Protein 2ONU (pdb70)

Secondary structure (DSSP, 8-state):
---HHHHTHHHHHHHT--EEEETTEEEEEEEEEEPPTTSTTTT-EEEEEEE--TTTTTSPPEEEESS----TTB-TTT-BBPHHHHHHH--TT--HHHIIIIIHHHHHHS---SS-SSHHHHHHHHH-HHHHHHHHHHHHHHHS-GGGG-

CATH classification: 3.10.110.10

B-factor: mean 44.79, std 8.41, range [28.58, 90.32]

Nearest PDB structures (foldseek):
  2onu-assembly1_A  TM=1.007E+00  e=5.515E-31  Plasmodium falciparum 3D7
  2z5d-assembly1_B  TM=9.686E-01  e=7.655E-20  Homo sapiens
  1yf9-assembly1_B  TM=9.566E-01  e=2.287E-19  Leishmania major
  8pjn-assembly1_2  TM=9.150E-01  e=4.013E-17  Homo sapiens
  8pmq-assembly1_E  TM=9.270E-01  e=6.990E-16  Saccharomyces cerevisiae

Solvent-accessible surface area: 8068 Å² total; per-residue (Å²): 152,137,68,77,48,84,36,11,26,54,96,0,90,160,54,66,40,98,28,114,61,33,155,69,41,36,43,40,0,21,0,28,5,122,8,20,131,73,24,11,6,90,64,1,36,2,37,0,63,1,42,6,42,114,92,4,20,159,32,12,2,66,4,12,5,69,14,78,3,4,0,0,0,0,42,50,104,76,5,48,6,16,115,92,13,6,72,141,49,17,67,60,172,42,27,1,21,56,2,2,94,78,11,0,30,100,10,5,44,146,31,60,39,62,92,43,79,13,67,115,2,2,44,48,26,133,168,56,112,109,98,6,48,116,78,2,116,87,39,12,149,117,78,0,38,71,106,87,103,153

Foldseek 3Di:
DDDCQQPQVVVCVVVVWDKDADPPGSFWIWIKAQADPPALRHQFIWIKIWGHDPPPPQQPIWIATPWAAQAQQAQRPGRTGHSVLRVVPRHNPDGPNCVRVPVVNVCRRDPDLVPGNHVVLSVVCVVPVVVSSVVSNVSRVVTGHDPPVD

Structure (mmCIF, N/CA/C/O backbone):
data_2ONU
#
_entry.id   2ONU
#
_cell.length_a   52.821
_cell.length_b   52.821
_cell.length_c   206.886
_cell.angle_alpha   90.00
_cell.angle_beta   90.00
_cell.angle_gamma   90.00
#
_symmetry.space_group_name_H-M   'P 43 21 2'
#
loop_
_entity.id
_entity.type
_entity.pdbx_description
1 polymer 'Ubiquitin-conjugating enzyme, putative'
2 non-polymer 'TETRAETHYLENE GLYCOL'
3 water water
#
loop_
_atom_site.group_PDB
_atom_site.id
_atom_site.type_symbol
_atom_site.label_atom_id
_atom_site.label_alt_id
_atom_site.label_comp_id
_atom_site.label_asym_id
_atom_site.label_entity_id
_atom_site.label_seq_id
_atom_site.pdbx_PDB_ins_code
_atom_site.Cartn_x
_atom_site.Cartn_y
_atom_site.Cartn_z
_atom_site.occupancy
_atom_site.B_iso_or_equiv
_atom_site.auth_seq_id
_atom_site.auth_comp_id
_atom_site.auth_asym_id
_atom_site.auth_atom_id
_atom_site.pdbx_PDB_model_num
ATOM 1 N N . SER A 1 3 ? 1.237 3.321 108.549 1.00 66.12 3 SER A N 1
ATOM 2 C CA . SER A 1 3 ? 0.502 4.587 108.854 1.00 66.01 3 SER A CA 1
ATOM 3 C C . SER A 1 3 ? 0.684 5.589 107.690 1.00 65.68 3 SER A C 1
ATOM 4 O O . SER A 1 3 ? 0.115 6.701 107.700 1.00 65.96 3 SER A O 1
ATOM 7 N N . LEU A 1 4 ? 1.434 5.148 106.669 1.00 64.19 4 LEU A N 1
ATOM 8 C CA . LEU A 1 4 ? 2.168 6.035 105.759 1.00 62.36 4 LEU A CA 1
ATOM 9 C C . LEU A 1 4 ? 1.508 6.287 104.397 1.00 61.14 4 LEU A C 1
ATOM 10 O O . LEU A 1 4 ? 1.442 5.384 103.532 1.00 61.16 4 LEU A O 1
ATOM 15 N N . THR A 1 5 ? 1.090 7.535 104.200 1.00 58.79 5 THR A N 1
ATOM 16 C CA . THR A 1 5 ? 0.518 7.986 102.950 1.00 56.83 5 THR A CA 1
ATOM 17 C C . THR A 1 5 ? 1.544 8.205 101.814 1.00 55.28 5 THR A C 1
ATOM 18 O O . THR A 1 5 ? 2.762 8.201 102.020 1.00 54.96 5 THR A O 1
ATOM 22 N N . ARG A 1 6 ? 1.023 8.396 100.605 1.00 53.52 6 ARG A N 1
ATOM 23 C CA . AR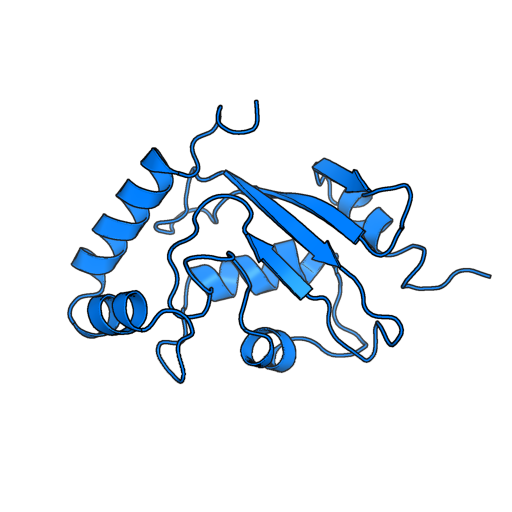G A 1 6 ? 1.836 8.842 99.476 1.00 51.15 6 ARG A CA 1
ATOM 24 C C . ARG A 1 6 ? 2.187 10.331 99.592 1.00 49.45 6 ARG A C 1
ATOM 25 O O . ARG A 1 6 ? 3.281 10.740 99.217 1.00 48.71 6 ARG A O 1
ATOM 33 N N . LYS A 1 7 ? 1.262 11.117 100.136 1.00 48.03 7 LYS A N 1
ATOM 34 C CA . LYS A 1 7 ? 1.535 12.501 100.562 1.00 47.73 7 LYS A CA 1
ATOM 35 C C . LYS A 1 7 ? 2.798 12.596 101.412 1.00 47.25 7 LYS A C 1
ATOM 36 O O . LYS A 1 7 ? 3.639 13.469 101.209 1.00 47.11 7 LYS A O 1
ATOM 42 N N . GLN A 1 8 ? 2.923 11.678 102.357 1.00 46.81 8 GLN A N 1
ATOM 43 C CA . GLN A 1 8 ? 3.996 11.711 103.340 1.00 46.69 8 GLN A CA 1
ATOM 44 C C . GLN A 1 8 ? 5.336 11.194 102.779 1.00 45.55 8 GLN A C 1
ATOM 45 O O . GLN A 1 8 ? 6.388 11.727 103.100 1.00 44.87 8 GLN A O 1
ATOM 51 N N . CYS A 1 9 ? 5.279 10.163 101.937 1.00 44.93 9 CYS A N 1
ATOM 52 C CA . CYS A 1 9 ? 6.459 9.386 101.602 1.00 45.05 9 CYS A CA 1
ATOM 53 C C . CYS A 1 9 ? 6.963 9.461 100.149 1.00 42.99 9 CYS A C 1
ATOM 54 O O . CYS A 1 9 ? 8.117 9.106 99.880 1.00 42.83 9 CYS A O 1
ATOM 57 N N . ASP A 1 10 ? 6.127 9.903 99.214 1.00 41.10 10 ASP A N 1
ATOM 58 C CA . ASP A 1 10 ? 6.511 9.805 97.782 1.00 39.60 10 ASP A CA 1
ATOM 59 C C . ASP A 1 10 ? 7.809 10.518 97.429 1.00 38.28 10 ASP A C 1
ATOM 60 O O . ASP A 1 10 ? 8.569 10.034 96.599 1.00 37.67 10 ASP A O 1
ATOM 65 N N . PHE A 1 11 ? 8.065 11.663 98.062 1.00 37.20 11 PHE A N 1
ATOM 66 C CA . PHE A 1 11 ? 9.323 12.399 97.811 1.00 35.84 11 PHE A CA 1
ATOM 67 C C . PHE A 1 11 ? 10.557 11.558 98.054 1.00 35.60 11 PHE A C 1
ATOM 68 O O . PHE A 1 11 ? 11.602 11.806 97.443 1.00 35.88 11 PHE A O 1
ATOM 76 N N . THR A 1 12 ? 10.449 10.541 98.916 1.00 35.26 12 THR A N 1
ATOM 77 C CA . THR A 1 12 ? 11.600 9.659 99.187 1.00 35.18 12 THR A CA 1
ATOM 78 C C . THR A 1 12 ? 12.013 8.846 97.950 1.00 35.35 12 THR A C 1
ATOM 79 O O . THR A 1 12 ? 13.168 8.391 97.848 1.00 36.09 12 THR A O 1
ATOM 83 N N . LYS A 1 13 ? 11.068 8.635 97.033 1.00 35.34 13 LYS A N 1
ATOM 84 C CA . LYS A 1 13 ? 11.326 7.843 95.840 1.00 35.90 13 LYS A CA 1
ATOM 85 C C . LYS A 1 13 ? 12.229 8.628 94.909 1.00 36.01 13 LYS A C 1
ATOM 86 O O . LYS A 1 13 ? 13.094 8.055 94.258 1.00 36.70 13 LYS A O 1
ATOM 92 N N . LEU A 1 14 ? 12.053 9.950 94.881 1.00 35.50 14 LEU A N 1
ATOM 93 C CA . LEU A 1 14 ? 12.983 10.827 94.166 1.00 35.33 14 LEU A CA 1
ATOM 94 C C . LEU A 1 14 ? 14.393 10.811 94.759 1.00 35.11 14 LEU A C 1
ATOM 95 O O . LEU A 1 14 ? 15.393 10.812 94.005 1.00 35.70 14 LEU A O 1
ATOM 100 N N . ILE A 1 15 ? 14.491 10.826 96.094 1.00 35.06 15 ILE A N 1
ATOM 101 C CA . ILE A 1 15 ? 15.798 10.704 96.772 1.00 35.27 15 ILE A CA 1
ATOM 102 C C . ILE A 1 15 ? 16.445 9.374 96.427 1.00 35.74 15 ILE A C 1
ATOM 103 O O . ILE A 1 15 ? 17.619 9.334 96.084 1.00 35.55 15 ILE A O 1
ATOM 108 N N . MET A 1 16 ? 15.669 8.290 96.506 1.00 36.81 16 MET A N 1
ATOM 109 C CA . MET A 1 16 ? 16.143 6.953 96.079 1.00 38.63 16 MET A CA 1
ATOM 110 C C . MET A 1 16 ? 16.585 6.907 94.603 1.00 38.57 16 MET A C 1
ATOM 111 O O . MET A 1 16 ? 17.628 6.315 94.277 1.00 38.80 16 MET A O 1
ATOM 116 N N . ALA A 1 17 ? 15.813 7.563 93.725 1.00 37.81 17 ALA A N 1
ATOM 117 C CA . ALA A 1 17 ? 16.174 7.672 92.298 1.00 37.22 17 ALA A CA 1
ATOM 118 C C . ALA A 1 17 ? 17.467 8.463 92.032 1.00 36.89 17 ALA A C 1
ATOM 119 O O . ALA A 1 17 ? 18.033 8.376 90.942 1.00 37.40 17 ALA A O 1
ATOM 121 N N . GLY A 1 18 ? 17.943 9.217 93.033 1.00 36.58 18 GLY A N 1
ATOM 122 C CA . GLY A 1 18 ? 19.205 9.978 92.921 1.00 34.67 18 GLY A CA 1
ATOM 123 C C . GLY A 1 18 ? 19.006 11.486 92.797 1.00 34.84 18 GLY A C 1
ATOM 124 O O . GLY A 1 18 ? 19.939 12.231 92.492 1.00 33.97 18 GLY A O 1
ATOM 125 N N . TYR A 1 19 ? 17.787 11.942 93.035 1.00 35.53 19 TYR A N 1
ATOM 126 C CA . TYR A 1 19 ? 17.482 13.358 92.887 1.00 36.68 19 TYR A CA 1
ATOM 127 C C . TYR A 1 19 ? 18.017 14.210 94.059 1.00 37.69 19 TYR A C 1
ATOM 128 O O . TYR A 1 19 ? 18.063 13.766 95.224 1.00 37.32 19 TYR A O 1
ATOM 137 N N . ASP A 1 20 ? 18.457 15.417 93.723 1.00 38.71 20 ASP A N 1
ATOM 138 C CA . ASP A 1 20 ? 18.844 16.419 94.699 1.00 39.28 20 ASP A CA 1
ATOM 139 C C . ASP A 1 20 ? 17.572 17.193 94.980 1.00 38.93 20 ASP A C 1
ATOM 140 O O . ASP A 1 20 ? 17.026 17.820 94.091 1.00 39.49 20 ASP A O 1
ATOM 145 N N . LEU A 1 21 ? 17.043 17.069 96.191 1.00 38.88 21 LEU A N 1
ATOM 146 C CA . LEU A 1 21 ? 15.863 17.823 96.561 1.00 39.63 21 LEU A CA 1
ATOM 147 C C . LEU A 1 21 ? 15.875 18.320 97.994 1.00 40.33 21 LEU A C 1
ATOM 148 O O . LEU A 1 21 ? 16.570 17.793 98.836 1.00 40.59 21 LEU A O 1
ATOM 153 N N . GLU A 1 22 ? 15.054 19.331 98.239 1.00 40.96 22 GLU A N 1
ATOM 154 C CA . GLU A 1 22 ? 15.007 20.046 99.483 1.00 42.11 22 GLU A CA 1
ATOM 155 C C . GLU A 1 22 ? 13.531 20.224 99.803 1.00 41.08 22 GLU A C 1
ATOM 156 O O . GLU A 1 22 ? 12.793 20.755 98.977 1.00 41.02 22 GLU A O 1
ATOM 162 N N . LEU A 1 23 ? 13.095 19.780 100.984 1.00 40.16 23 LEU A N 1
ATOM 163 C CA . LEU A 1 23 ? 11.746 20.102 101.470 1.00 39.74 23 LEU A CA 1
ATOM 164 C C . LEU A 1 23 ? 11.629 21.580 101.833 1.00 39.88 23 LEU A C 1
ATOM 165 O O . LEU A 1 23 ? 12.583 22.191 102.308 1.00 39.26 23 LEU A O 1
ATOM 170 N N . ASN A 1 24 ? 10.449 22.141 101.616 1.00 40.96 24 ASN A N 1
ATOM 171 C CA . ASN A 1 24 ? 10.155 23.514 102.021 1.00 42.15 24 ASN A CA 1
ATOM 172 C C . ASN A 1 24 ? 9.414 23.540 103.361 1.00 42.95 24 ASN A C 1
ATOM 173 O O . ASN A 1 24 ? 8.338 22.956 103.490 1.00 42.33 24 ASN A O 1
ATOM 178 N N . ASN A 1 25 ? 10.012 24.198 104.359 1.00 44.57 25 ASN A N 1
ATOM 179 C CA . ASN A 1 25 ? 9.467 24.235 105.745 1.00 45.66 25 ASN A CA 1
ATOM 180 C C . ASN A 1 25 ? 9.059 22.880 106.332 1.00 45.03 25 ASN A C 1
ATOM 181 O O . ASN A 1 25 ? 7.972 22.759 106.923 1.00 45.33 25 ASN A O 1
ATOM 186 N N . GLY A 1 26 ? 9.898 21.866 106.146 1.00 44.07 26 GLY A N 1
ATOM 187 C CA . GLY A 1 26 ? 9.592 20.507 106.611 1.00 43.45 26 GLY A CA 1
ATOM 188 C C . GLY A 1 26 ? 8.250 19.928 106.187 1.00 43.45 26 GLY A C 1
ATOM 189 O O . GLY A 1 26 ? 7.682 19.071 106.892 1.00 44.32 26 GLY A O 1
ATOM 190 N N . SER A 1 27 ? 7.733 20.380 105.040 1.00 42.89 27 SER A N 1
ATOM 191 C CA . SER A 1 27 ? 6.527 19.788 104.443 1.00 41.86 27 SER A CA 1
ATOM 192 C C . SER A 1 27 ? 6.923 18.711 103.430 1.00 41.94 27 SER A C 1
ATOM 193 O O . SER A 1 27 ? 7.811 18.929 102.591 1.00 42.83 27 SER A O 1
ATOM 196 N N . THR A 1 28 ? 6.291 17.543 103.523 1.00 40.82 28 THR A N 1
ATOM 197 C CA . THR A 1 28 ? 6.570 16.428 102.603 1.00 39.77 28 THR A CA 1
ATOM 198 C C . THR A 1 28 ? 5.808 16.637 101.272 1.00 40.26 28 THR A C 1
ATOM 199 O O . THR A 1 28 ? 5.932 15.835 100.330 1.00 40.04 28 THR A O 1
ATOM 203 N N . GLN A 1 29 ? 5.004 17.706 101.233 1.00 39.86 29 GLN A N 1
ATOM 204 C CA . GLN A 1 29 ? 4.113 18.008 100.115 1.00 39.77 29 GLN A CA 1
ATOM 205 C C . GLN A 1 29 ? 4.544 19.284 99.400 1.00 39.53 29 GLN A C 1
ATOM 206 O O . GLN A 1 29 ? 3.790 19.835 98.618 1.00 39.19 29 GLN A O 1
ATOM 212 N N . ASP A 1 30 ? 5.764 19.739 99.678 1.00 39.82 30 ASP A N 1
ATOM 213 C CA . ASP A 1 30 ? 6.268 20.991 99.145 1.00 39.90 30 ASP A CA 1
ATOM 214 C C . ASP A 1 30 ? 7.789 20.919 99.128 1.00 40.07 30 ASP A C 1
ATOM 215 O O . ASP A 1 30 ? 8.451 20.923 100.184 1.00 40.65 30 ASP A O 1
ATOM 220 N N . PHE A 1 31 ? 8.348 20.809 97.924 1.00 39.85 31 PHE A N 1
ATOM 221 C CA . PHE A 1 31 ? 9.790 20.623 97.767 1.00 39.03 31 PHE A CA 1
ATOM 222 C C . PHE A 1 31 ? 10.310 21.140 96.427 1.00 38.80 31 PHE A C 1
ATOM 223 O O . PHE A 1 31 ? 9.548 21.321 95.461 1.00 38.26 31 PHE A O 1
ATOM 231 N N . ASP A 1 32 ? 11.609 21.409 96.401 1.00 38.01 32 ASP A N 1
ATOM 232 C CA . ASP A 1 32 ? 12.273 21.901 95.230 1.00 38.19 32 ASP A CA 1
ATOM 233 C C . ASP A 1 32 ? 13.254 20.836 94.801 1.00 38.16 32 ASP A C 1
ATOM 234 O O . ASP A 1 32 ? 14.074 20.399 95.604 1.00 38.20 32 ASP A O 1
ATOM 239 N N . VAL A 1 33 ? 13.190 20.432 93.532 1.00 37.78 33 VAL A N 1
ATOM 240 C CA . VAL A 1 33 ? 14.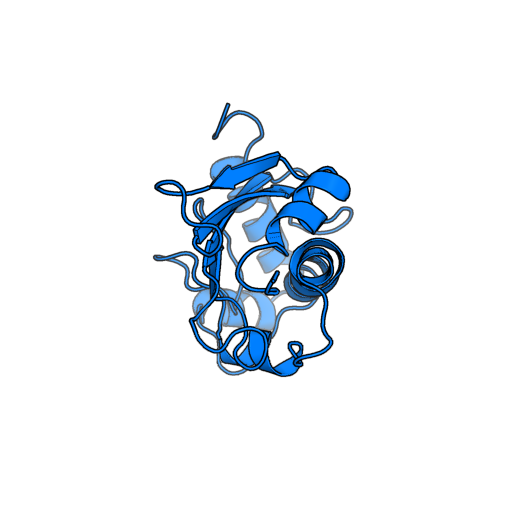057 19.346 93.032 1.00 37.33 33 VAL A CA 1
ATOM 241 C C . VAL A 1 33 ? 14.871 19.792 91.831 1.00 37.07 33 VAL A C 1
ATOM 242 O O . VAL A 1 33 ? 14.406 20.594 91.009 1.00 36.79 33 VAL A O 1
ATOM 246 N N . MET A 1 34 ? 16.114 19.321 91.769 1.00 37.22 34 MET A N 1
ATOM 247 C CA . MET A 1 34 ? 16.990 19.653 90.661 1.00 37.05 34 MET A CA 1
ATOM 248 C C . MET A 1 34 ? 16.726 18.729 89.485 1.00 37.37 34 MET A C 1
ATOM 249 O O . MET A 1 34 ? 16.659 17.483 89.641 1.00 37.50 34 MET A O 1
ATOM 254 N N . PHE A 1 35 ? 16.536 19.356 88.322 1.00 37.01 35 PHE A N 1
ATOM 255 C CA . PHE A 1 35 ? 16.173 18.675 87.077 1.00 36.50 35 PHE A CA 1
ATOM 256 C C . PHE A 1 35 ? 17.152 19.059 85.959 1.00 36.21 35 PHE A C 1
ATOM 257 O O . PHE A 1 35 ? 17.394 20.235 85.710 1.00 34.89 35 PHE A O 1
ATOM 265 N N . HIS A 1 36 ? 17.702 18.043 85.301 1.00 36.76 36 HIS A N 1
ATOM 266 C CA . HIS A 1 36 ? 18.601 18.211 84.162 1.00 38.53 36 HIS A CA 1
ATOM 267 C C . HIS A 1 36 ? 17.892 18.072 82.797 1.00 38.21 36 HIS A C 1
ATOM 268 O O . HIS A 1 36 ? 17.118 17.143 82.583 1.00 38.15 36 HIS A O 1
ATOM 275 N N . GLY A 1 37 ? 18.162 19.005 81.882 1.00 38.99 37 GLY A N 1
ATOM 276 C CA . GLY A 1 37 ? 17.538 19.007 80.541 1.00 38.63 37 GLY A CA 1
ATOM 277 C C . GLY A 1 37 ? 17.806 17.708 79.777 1.00 39.79 37 GLY A C 1
ATOM 278 O O . GLY A 1 37 ? 18.948 17.193 79.781 1.00 39.24 37 GLY A O 1
ATOM 279 N N . PRO A 1 38 ? 16.758 17.143 79.138 1.00 40.01 38 PRO A N 1
ATOM 280 C CA . PRO A 1 38 ? 16.950 15.887 78.410 1.00 40.94 38 PRO A CA 1
ATOM 281 C C . PRO A 1 38 ? 18.049 15.989 77.345 1.00 42.40 38 PRO A C 1
ATOM 282 O O . PRO A 1 38 ? 18.195 17.015 76.692 1.00 43.50 38 PRO A O 1
ATOM 286 N N . ASN A 1 39 ? 18.857 14.950 77.229 1.00 44.18 39 ASN A N 1
ATOM 287 C CA . ASN A 1 39 ? 19.865 14.860 76.166 1.00 45.37 39 ASN A CA 1
ATOM 288 C C . ASN A 1 39 ? 19.282 14.808 74.767 1.00 44.68 39 ASN A C 1
ATOM 289 O O . ASN A 1 39 ? 18.196 14.260 74.549 1.00 44.60 39 ASN A O 1
ATOM 294 N N . GLY A 1 40 ? 20.035 15.365 73.822 1.00 44.42 40 GLY A N 1
ATOM 295 C CA . GLY A 1 40 ? 19.625 15.431 72.423 1.00 43.88 40 GLY A CA 1
ATOM 296 C C . GLY A 1 40 ? 18.417 16.306 72.178 1.00 43.80 40 GLY A C 1
ATOM 297 O O . GLY A 1 40 ? 17.796 16.193 71.131 1.00 44.39 40 GLY A O 1
ATOM 298 N N . THR A 1 41 ? 18.048 17.142 73.159 1.00 42.75 41 THR A N 1
ATOM 299 C CA . THR A 1 41 ? 17.041 18.174 72.936 1.00 42.06 41 THR A CA 1
ATOM 300 C C . THR A 1 41 ? 17.705 19.554 73.045 1.00 41.50 41 THR A C 1
ATOM 301 O O . THR A 1 41 ? 18.869 19.670 73.446 1.00 41.28 41 THR A O 1
ATOM 305 N N . ALA A 1 42 ? 16.963 20.589 72.673 1.00 40.78 42 ALA A N 1
ATOM 306 C CA . ALA A 1 42 ? 17.387 21.965 72.874 1.00 40.05 42 ALA A CA 1
ATOM 307 C C . ALA A 1 42 ? 17.630 22.287 74.375 1.00 40.16 42 ALA A C 1
ATOM 308 O O . ALA A 1 42 ? 18.378 23.221 74.706 1.00 39.67 42 ALA A O 1
ATOM 310 N N . TYR A 1 43 ? 17.028 21.485 75.263 1.00 39.59 43 TYR A N 1
ATOM 311 C CA . TYR A 1 43 ? 17.221 21.622 76.722 1.00 39.77 43 TYR A CA 1
ATOM 312 C C . TYR A 1 43 ? 18.480 20.957 77.280 1.00 40.69 43 TYR A C 1
ATOM 313 O O . TYR A 1 43 ? 18.766 21.072 78.471 1.00 40.86 43 TYR A O 1
ATOM 322 N N . GLU A 1 44 ? 19.237 20.283 76.421 1.00 41.31 44 GLU A N 1
ATOM 323 C CA . GLU A 1 44 ? 20.451 19.588 76.846 1.00 42.81 44 GLU A CA 1
ATOM 324 C C . GLU A 1 44 ? 21.413 20.551 77.508 1.00 41.94 44 GLU A C 1
ATOM 325 O O . GLU A 1 44 ? 21.600 21.663 77.026 1.00 42.39 44 GLU A O 1
ATOM 331 N N . GLY A 1 45 ? 22.012 20.124 78.625 1.00 41.71 45 GLY A N 1
ATOM 332 C CA . GLY A 1 45 ? 22.989 20.933 79.355 1.00 40.26 45 GLY A CA 1
ATOM 333 C C . GLY A 1 45 ? 22.359 21.969 80.283 1.00 40.82 45 GLY A C 1
ATOM 334 O O . GLY A 1 45 ? 23.066 22.714 80.990 1.00 40.49 45 GLY A O 1
ATOM 335 N N . GLY A 1 46 ? 21.030 22.043 80.278 1.00 40.35 46 GLY A N 1
ATOM 336 C CA . GLY A 1 46 ? 20.331 22.927 81.202 1.00 39.67 46 GLY A CA 1
ATOM 337 C C . GLY A 1 46 ? 20.097 22.272 82.553 1.00 39.22 46 GLY A C 1
ATOM 338 O O . GLY A 1 46 ? 19.872 21.058 82.631 1.00 38.59 46 GLY A O 1
ATOM 339 N N . ILE A 1 47 ? 20.143 23.082 83.615 1.00 38.14 47 ILE A N 1
ATOM 340 C CA . ILE A 1 47 ? 19.728 22.650 84.949 1.00 37.80 47 ILE A CA 1
ATOM 341 C C . ILE A 1 47 ? 18.642 23.616 85.455 1.00 37.02 47 ILE A C 1
ATOM 342 O O . ILE A 1 47 ? 18.811 24.835 85.377 1.00 36.85 47 ILE A O 1
ATOM 347 N N . TRP A 1 48 ? 17.537 23.060 85.961 1.00 35.81 48 TRP A N 1
ATOM 348 C CA . TRP A 1 48 ? 16.438 23.837 86.539 1.00 34.77 48 TRP A CA 1
ATOM 349 C C . TRP A 1 48 ? 16.142 23.399 87.969 1.00 34.64 48 TRP A C 1
ATOM 350 O O . TRP A 1 48 ? 16.243 22.212 88.302 1.00 33.85 48 TRP A O 1
ATOM 361 N N . LYS A 1 49 ? 15.745 24.354 88.805 1.00 34.36 49 LYS A N 1
ATOM 362 C CA . LYS A 1 49 ? 15.111 23.999 90.059 1.00 34.88 49 LYS A CA 1
ATOM 363 C C . LYS A 1 49 ? 13.609 23.976 89.891 1.00 34.30 49 LYS A C 1
ATOM 364 O O . LYS A 1 49 ? 13.011 24.923 89.400 1.00 33.55 49 LYS A O 1
ATOM 370 N N . VAL A 1 50 ? 12.998 22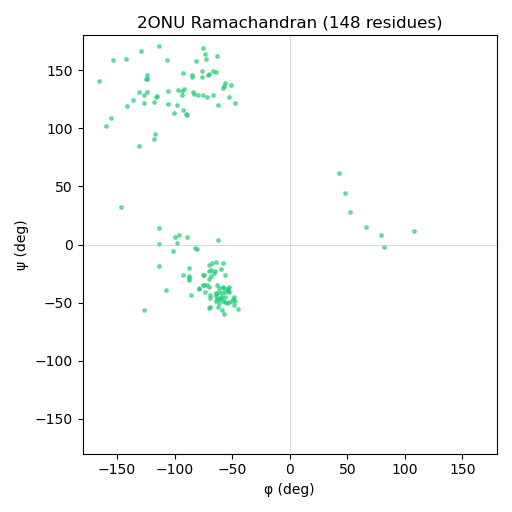.880 90.308 1.00 34.44 50 VAL A N 1
ATOM 371 C CA . VAL A 1 50 ? 11.588 22.665 90.029 1.00 34.48 50 VAL A CA 1
ATOM 372 C C . VAL A 1 50 ? 10.777 22.582 91.324 1.00 35.45 50 VAL A C 1
ATOM 373 O O . VAL A 1 50 ? 11.031 21.734 92.192 1.00 37.08 50 VAL A O 1
ATOM 377 N N . HIS A 1 51 ? 9.794 23.450 91.440 1.00 35.95 51 HIS A N 1
ATOM 378 C CA . HIS A 1 51 ? 8.990 23.518 92.622 1.00 36.78 51 HIS A CA 1
ATOM 379 C C . HIS A 1 51 ? 7.799 22.583 92.512 1.00 37.09 51 HIS A C 1
ATOM 380 O O . HIS A 1 51 ? 6.893 22.815 91.724 1.00 37.90 51 HIS A O 1
ATOM 387 N N . VAL A 1 52 ? 7.805 21.522 93.315 1.00 38.23 52 VAL A N 1
ATOM 388 C CA . VAL A 1 52 ? 6.690 20.555 93.356 1.00 38.46 52 VAL A CA 1
ATOM 389 C C . VAL A 1 52 ? 5.888 20.751 94.630 1.00 39.90 52 VAL A C 1
ATOM 390 O O . VAL A 1 52 ? 6.466 20.863 95.711 1.00 40.96 52 VAL A O 1
ATOM 394 N N . THR A 1 53 ? 4.565 20.817 94.504 1.00 40.88 53 THR A N 1
ATOM 395 C CA . THR A 1 53 ? 3.677 20.683 95.651 1.00 41.81 53 THR A CA 1
ATOM 396 C C . THR A 1 53 ? 2.666 19.571 95.412 1.00 42.25 53 THR A C 1
ATOM 397 O O . THR A 1 53 ? 2.198 19.381 94.293 1.00 42.49 53 THR A O 1
ATOM 401 N N . LEU A 1 54 ? 2.357 18.822 96.470 1.00 42.85 54 LEU A N 1
ATOM 402 C CA . LEU A 1 54 ? 1.393 17.747 96.404 1.00 43.26 54 LEU A CA 1
ATOM 403 C C . LEU A 1 54 ? 0.105 18.198 97.098 1.00 44.47 54 LEU A C 1
ATOM 404 O O . LEU A 1 54 ? 0.136 18.568 98.273 1.00 44.42 54 LEU A O 1
ATOM 409 N N . PRO A 1 55 ? -1.033 18.199 96.364 1.00 45.72 55 PRO A N 1
ATOM 410 C CA . PRO A 1 55 ? -2.298 18.709 96.935 1.00 46.60 55 PRO A CA 1
ATOM 411 C C . PRO A 1 55 ? -2.863 17.729 97.947 1.00 47.79 55 PRO A C 1
ATOM 412 O O . PRO A 1 55 ? -2.463 16.567 97.965 1.00 48.02 55 PRO A O 1
ATOM 416 N N . ASP A 1 56 ? -3.799 18.171 98.772 1.00 49.15 56 ASP A N 1
ATOM 417 C CA . ASP A 1 56 ? -4.294 17.295 99.822 1.00 50.47 56 ASP A CA 1
ATOM 418 C C . ASP A 1 56 ? -5.095 16.093 99.345 1.00 49.88 56 ASP A C 1
ATOM 419 O O . ASP A 1 56 ? -5.225 15.116 100.082 1.00 49.70 56 ASP A O 1
ATOM 424 N N . ASP A 1 57 ? -5.552 16.118 98.094 1.00 49.81 57 ASP A N 1
ATOM 425 C CA . ASP A 1 57 ? -6.188 14.923 97.500 1.00 50.14 57 ASP A CA 1
ATOM 426 C C . ASP A 1 57 ? -5.287 14.081 96.592 1.00 48.63 57 ASP A C 1
ATOM 427 O O . ASP A 1 57 ? -5.742 13.107 95.988 1.00 48.69 57 ASP A O 1
ATOM 432 N N . TYR A 1 58 ? -3.999 14.435 96.542 1.00 46.92 58 TYR A N 1
ATOM 433 C CA . TYR A 1 58 ? -2.954 13.563 96.002 1.00 44.65 58 TYR A CA 1
ATOM 434 C C . TYR A 1 58 ? -3.046 12.171 96.652 1.00 44.27 58 TYR A C 1
ATOM 435 O O . TYR A 1 58 ? -3.196 12.076 97.862 1.00 43.65 58 TYR A O 1
ATOM 444 N N . PRO A 1 59 ? -2.909 11.084 95.856 1.00 44.29 59 PRO A N 1
ATOM 445 C CA . PRO A 1 59 ? -2.538 11.015 94.442 1.00 44.97 59 PRO A CA 1
ATOM 446 C C . PRO A 1 59 ? -3.703 11.094 93.430 1.00 46.07 59 PRO A C 1
ATOM 447 O O . PRO A 1 59 ? -3.480 10.898 92.243 1.00 46.80 59 PRO A O 1
ATOM 451 N N . PHE A 1 60 ? -4.924 11.348 93.891 1.00 46.93 60 PHE A N 1
ATOM 452 C CA . PHE A 1 60 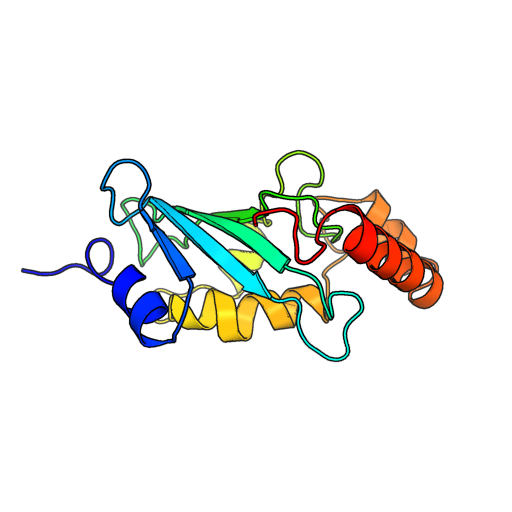? -6.069 11.442 92.982 1.00 47.82 60 PHE A CA 1
ATOM 453 C C . PHE A 1 60 ? -6.062 12.763 92.223 1.00 48.13 60 PHE A C 1
ATOM 454 O O . PHE A 1 60 ? -6.431 12.810 91.046 1.00 48.98 60 PHE A O 1
ATOM 462 N N . ALA A 1 61 ? -5.611 13.829 92.887 1.00 47.32 61 ALA A N 1
ATOM 463 C CA . ALA A 1 61 ? -5.205 15.040 92.194 1.00 46.20 61 ALA A CA 1
ATOM 464 C C . ALA A 1 61 ? -3.694 14.981 91.904 1.00 46.04 61 ALA A C 1
ATOM 465 O O . ALA A 1 61 ? -2.916 14.394 92.671 1.00 46.08 61 ALA A O 1
ATOM 467 N N . SER A 1 62 ? -3.289 15.575 90.787 1.00 45.46 62 SER A N 1
ATOM 468 C CA . SER A 1 62 ? -1.890 15.553 90.351 1.00 44.71 62 SER A CA 1
ATOM 469 C C . SER A 1 62 ? -1.071 16.619 91.081 1.00 43.40 62 SER A C 1
ATOM 470 O O . SER A 1 62 ? -1.634 17.604 91.570 1.00 43.93 62 SER A O 1
ATOM 473 N N . PRO A 1 63 ? 0.257 16.437 91.146 1.00 41.87 63 PRO A N 1
ATOM 474 C CA . PRO A 1 63 ? 1.132 17.492 91.658 1.00 41.65 63 PRO A CA 1
ATOM 475 C C . PRO A 1 63 ? 1.197 18.754 90.765 1.00 41.50 63 PRO A C 1
ATOM 476 O O . PRO A 1 63 ? 1.044 18.663 89.543 1.00 41.05 63 PRO A O 1
ATOM 480 N N . SER A 1 64 ? 1.406 19.919 91.382 1.00 41.33 64 SER A N 1
ATOM 481 C CA . SER A 1 64 ? 1.802 21.115 90.636 1.00 41.70 64 SER A CA 1
ATOM 482 C C . SER A 1 64 ? 3.303 21.124 90.438 1.00 40.78 64 SER A C 1
ATOM 483 O O . SER A 1 64 ? 4.030 20.697 91.309 1.00 40.66 64 SER A O 1
ATOM 486 N N . ILE A 1 65 ? 3.738 21.621 89.278 1.00 40.20 65 ILE A N 1
ATOM 487 C CA . ILE A 1 65 ? 5.139 21.675 88.883 1.00 40.00 65 ILE A CA 1
ATOM 488 C C . ILE A 1 65 ? 5.428 23.100 88.390 1.00 39.87 65 ILE A C 1
ATOM 489 O O . ILE A 1 65 ? 4.677 23.648 87.580 1.00 39.65 65 ILE A O 1
ATOM 494 N N . GLY A 1 66 ? 6.513 23.695 88.880 1.00 39.65 66 GLY A N 1
ATOM 495 C CA . GLY A 1 66 ? 6.866 25.056 88.512 1.00 38.94 66 GLY A CA 1
ATOM 496 C C . GLY A 1 66 ? 8.348 25.176 88.344 1.00 38.99 66 GLY A C 1
ATOM 497 O O . GLY A 1 66 ? 9.098 24.917 89.279 1.00 39.53 66 GLY A O 1
ATOM 498 N N . PHE A 1 67 ? 8.781 25.538 87.139 1.00 38.73 67 PHE A N 1
ATOM 499 C CA . PHE A 1 67 ? 10.195 25.828 86.874 1.00 38.52 67 PHE A CA 1
ATOM 500 C C . PHE A 1 67 ? 10.603 27.162 87.526 1.00 39.12 67 PHE A C 1
ATOM 501 O O . PHE A 1 67 ? 9.956 28.187 87.298 1.00 39.31 67 PHE A O 1
ATOM 509 N N . MET A 1 68 ? 11.667 27.134 88.329 1.00 39.54 68 MET A N 1
ATOM 510 C CA . MET A 1 68 ? 12.052 28.289 89.173 1.00 41.07 68 MET A CA 1
ATOM 511 C C . MET A 1 68 ? 13.068 29.239 88.531 1.00 40.41 68 MET A C 1
ATOM 512 O O . MET A 1 68 ? 13.131 30.411 88.886 1.00 41.07 68 MET A O 1
ATOM 517 N N . ASN A 1 69 ? 13.877 28.722 87.609 1.00 40.12 69 ASN A N 1
ATOM 518 C CA . ASN A 1 69 ? 14.561 29.567 86.637 1.00 38.85 69 ASN A CA 1
ATOM 519 C C . ASN A 1 69 ? 13.926 29.409 85.245 1.00 38.72 69 ASN A C 1
ATOM 520 O O . ASN A 1 69 ? 13.285 28.401 84.962 1.00 38.44 69 ASN A O 1
ATOM 525 N N . LYS A 1 70 ? 14.127 30.398 84.386 1.00 38.15 70 LYS A N 1
ATOM 526 C CA . LYS A 1 70 ? 13.395 30.504 83.129 1.00 38.58 70 LYS A CA 1
ATOM 527 C C . LYS A 1 70 ? 13.440 29.231 82.265 1.00 37.84 70 LYS A C 1
ATOM 528 O O . LYS A 1 70 ? 14.519 28.672 81.980 1.00 36.47 70 LYS A O 1
ATOM 534 N N . LEU A 1 71 ? 12.246 28.770 81.886 1.00 36.86 71 LEU A N 1
ATOM 535 C CA . LEU A 1 71 ? 12.085 27.653 80.963 1.00 36.38 71 LEU A CA 1
ATOM 536 C C . LEU A 1 71 ? 11.162 28.100 79.822 1.00 36.04 71 LEU A C 1
ATOM 537 O O . LEU A 1 71 ? 10.015 28.516 80.057 1.00 35.73 71 LEU A O 1
ATOM 542 N N . LEU A 1 72 ? 11.660 28.021 78.599 1.00 35.24 72 LEU A N 1
ATOM 543 C CA . LEU A 1 72 ? 10.861 28.387 77.433 1.00 35.16 72 LEU A CA 1
ATOM 544 C C . LEU A 1 72 ? 10.139 27.173 76.833 1.00 35.04 72 LEU A C 1
ATOM 545 O O . LEU A 1 72 ? 10.781 26.244 76.324 1.00 34.86 72 LEU A O 1
ATOM 550 N N . HIS A 1 73 ? 8.809 27.197 76.875 1.00 35.21 73 HIS A N 1
ATOM 551 C CA . HIS A 1 73 ? 8.013 26.088 76.376 1.00 35.69 73 HIS A CA 1
ATOM 552 C C . HIS A 1 73 ? 6.555 26.539 76.236 1.00 36.44 73 HIS A C 1
ATOM 553 O O . HIS A 1 73 ? 6.056 27.284 77.083 1.00 36.89 73 HIS A O 1
ATOM 560 N N . PRO A 1 74 ? 5.865 26.110 75.158 1.00 37.21 74 PRO A N 1
ATOM 561 C CA . PRO A 1 74 ? 4.451 26.493 74.946 1.00 37.62 74 PRO A CA 1
ATOM 562 C C . PRO A 1 74 ? 3.538 26.208 76.155 1.00 38.58 74 PRO A C 1
ATOM 563 O O . PRO A 1 74 ? 2.631 26.989 76.434 1.00 38.54 74 PRO A O 1
ATOM 567 N N . ASN A 1 75 ? 3.794 25.098 76.859 1.00 39.73 75 ASN A N 1
ATOM 568 C CA . ASN A 1 75 ? 2.935 24.622 77.959 1.00 39.75 75 ASN A CA 1
ATOM 569 C C . ASN A 1 75 ? 3.415 25.049 79.338 1.00 39.84 75 ASN A C 1
ATOM 570 O O . ASN A 1 75 ? 2.906 24.578 80.357 1.00 39.83 75 ASN A O 1
ATOM 575 N N . VAL A 1 76 ? 4.424 25.908 79.374 1.00 40.19 76 VAL A N 1
ATOM 576 C CA . VAL A 1 76 ? 4.921 26.455 80.634 1.00 40.35 76 VAL A CA 1
ATOM 577 C C . VAL A 1 76 ? 4.699 27.988 80.686 1.00 41.47 76 VAL A C 1
ATOM 578 O O . VAL A 1 76 ? 5.097 28.724 79.769 1.00 40.24 76 VAL A O 1
ATOM 582 N N . ASP A 1 77 ? 4.052 28.457 81.749 1.00 42.75 77 ASP A N 1
ATOM 583 C CA . ASP A 1 77 ? 3.888 29.888 81.939 1.00 45.22 77 ASP A CA 1
ATOM 584 C C . ASP A 1 77 ? 5.243 30.575 82.083 1.00 46.40 77 ASP A C 1
ATOM 585 O O . ASP A 1 77 ? 6.020 30.268 82.983 1.00 46.86 77 ASP A O 1
ATOM 590 N N . GLU A 1 78 ? 5.525 31.504 81.187 1.00 47.99 78 GLU A N 1
ATOM 591 C CA . GLU A 1 78 ? 6.867 32.064 81.087 1.00 49.80 78 GLU A CA 1
ATOM 592 C C . GLU A 1 78 ? 7.302 32.845 82.346 1.00 49.77 78 GLU A C 1
ATOM 593 O O . GLU A 1 78 ? 8.453 32.689 82.821 1.00 50.84 78 GLU A O 1
ATOM 599 N N . ALA A 1 79 ? 6.390 33.654 82.889 1.00 48.83 79 ALA A N 1
ATOM 600 C CA . ALA A 1 79 ? 6.665 34.474 84.074 1.00 48.73 79 ALA A CA 1
ATOM 601 C C . ALA A 1 79 ? 6.833 33.645 85.370 1.00 48.61 79 ALA A C 1
ATOM 602 O O . ALA A 1 79 ? 7.843 33.779 86.080 1.00 48.86 79 ALA A O 1
ATOM 604 N N . SER A 1 80 ? 5.842 32.800 85.668 1.00 47.70 80 SER A N 1
ATOM 605 C CA . SER A 1 80 ? 5.831 31.996 86.902 1.00 46.77 80 SER A CA 1
ATOM 606 C C . SER A 1 80 ? 6.558 30.644 86.801 1.00 45.90 80 SER A C 1
ATOM 607 O O . SER A 1 80 ? 6.918 30.055 87.821 1.00 45.75 80 SER A O 1
ATOM 610 N N . GLY A 1 81 ? 6.745 30.146 85.582 1.00 45.14 81 GLY A N 1
ATOM 611 C CA . GLY A 1 81 ? 7.389 28.835 85.373 1.00 44.37 81 GLY A CA 1
ATOM 612 C C . GLY A 1 81 ? 6.468 27.651 85.603 1.00 43.56 81 GLY A C 1
ATOM 613 O O . GLY A 1 81 ? 6.894 26.504 85.591 1.00 43.77 81 GLY A O 1
ATOM 614 N N . SER A 1 82 ? 5.197 27.951 85.791 1.00 43.44 82 SER A N 1
ATOM 615 C CA . SER A 1 82 ? 4.176 26.987 86.129 1.00 43.36 82 SER A CA 1
ATOM 616 C C . SER A 1 82 ? 3.767 26.126 84.918 1.00 43.39 82 SER A C 1
ATOM 617 O O . SER A 1 82 ? 3.456 26.657 83.866 1.00 43.07 82 SER A O 1
ATOM 620 N N . VAL A 1 83 ? 3.780 24.794 85.081 1.00 43.85 83 VAL A N 1
ATOM 621 C CA . VAL A 1 83 ? 3.430 23.857 83.992 1.00 43.81 83 VAL A CA 1
ATOM 622 C C . VAL A 1 83 ? 1.921 23.662 83.921 1.00 44.84 83 VAL A C 1
ATOM 623 O O . VAL A 1 83 ? 1.266 23.404 84.942 1.00 45.00 83 VAL A O 1
ATOM 627 N N . CYS A 1 84 ? 1.376 23.775 82.709 1.00 45.66 84 CYS A N 1
ATOM 628 C CA . CYS A 1 84 ? -0.058 23.654 82.471 1.00 46.27 84 CYS A CA 1
ATOM 629 C C . CYS A 1 84 ? -0.673 22.425 83.151 1.00 46.86 84 CYS A C 1
ATOM 630 O O . CYS A 1 84 ? -0.278 21.291 82.904 1.00 46.33 84 CYS A O 1
ATOM 633 N N . LEU A 1 85 ? -1.655 22.690 84.001 1.00 48.45 85 LEU A N 1
ATOM 634 C CA . LEU A 1 85 ? -2.359 21.683 84.774 1.00 49.89 85 LEU A CA 1
ATOM 635 C C . LEU A 1 85 ? -3.082 20.666 83.876 1.00 50.01 85 LEU A C 1
ATOM 636 O O . LEU A 1 85 ? -3.131 19.464 84.190 1.00 50.16 85 LEU A O 1
ATOM 641 N N . ASP A 1 86 ? -3.635 21.140 82.760 1.00 49.96 86 ASP A N 1
ATOM 642 C CA . ASP A 1 86 ? -4.321 20.255 81.820 1.00 49.80 86 ASP A CA 1
ATOM 643 C C . ASP A 1 86 ? -3.372 19.245 81.196 1.00 48.96 86 ASP A C 1
ATOM 644 O O . ASP A 1 86 ? -3.710 18.062 81.080 1.00 48.90 86 ASP A O 1
ATOM 649 N N . VAL A 1 87 ? -2.189 19.692 80.783 1.00 47.75 87 VAL A N 1
ATOM 650 C CA . VAL A 1 87 ? -1.262 18.739 80.194 1.00 47.52 87 VAL A CA 1
ATOM 651 C C . VAL A 1 87 ? -0.684 17.751 81.212 1.00 46.87 87 VAL A C 1
ATOM 652 O O . VAL A 1 87 ? -0.543 16.573 80.895 1.00 46.43 87 VAL A O 1
ATOM 656 N N . ILE A 1 88 ? -0.419 18.211 82.438 1.00 46.27 88 ILE A N 1
ATOM 657 C CA . ILE A 1 88 ? -0.097 17.288 83.532 1.00 46.09 88 ILE A CA 1
ATOM 658 C C . ILE A 1 88 ? -1.196 16.211 83.694 1.00 46.74 88 ILE A C 1
ATOM 659 O O . ILE A 1 88 ? -0.897 15.009 83.719 1.00 45.63 88 ILE A O 1
ATOM 664 N N . ASN A 1 89 ? -2.457 16.658 83.766 1.00 47.72 89 ASN A N 1
ATOM 665 C CA . ASN A 1 89 ? -3.628 15.764 83.950 1.00 49.03 89 ASN A CA 1
ATOM 666 C C . ASN A 1 89 ? -3.922 14.777 82.820 1.00 49.47 89 ASN A C 1
ATOM 667 O O . ASN A 1 89 ? -4.591 13.768 83.043 1.00 49.91 89 ASN A O 1
ATOM 672 N N . GLN A 1 90 ? -3.448 15.074 81.614 1.00 49.57 90 GLN A N 1
ATOM 673 C CA . GLN A 1 90 ? -3.517 14.121 80.520 1.00 50.12 90 GLN A CA 1
ATOM 674 C C . GLN A 1 90 ? -2.591 12.915 80.762 1.00 49.28 90 GLN A C 1
ATOM 675 O O . GLN A 1 90 ? -2.794 11.843 80.180 1.00 49.26 90 GLN A O 1
ATOM 681 N N . THR A 1 91 ? -1.580 13.089 81.616 1.00 48.12 91 THR A N 1
ATOM 682 C CA . THR A 1 91 ? -0.644 12.008 81.915 1.00 46.87 91 THR A CA 1
ATOM 683 C C . THR A 1 91 ? -0.848 11.426 83.316 1.00 46.91 91 THR A C 1
ATOM 684 O O . THR A 1 91 ? -0.742 10.211 83.513 1.00 47.13 91 THR A O 1
ATOM 688 N N . TRP A 1 92 ? -1.136 12.294 84.282 1.00 46.48 92 TRP A N 1
ATOM 689 C CA . TRP A 1 92 ? -1.323 11.870 85.652 1.00 45.91 92 TRP A CA 1
ATOM 690 C C . TRP A 1 92 ? -2.570 10.997 85.826 1.00 46.56 92 TRP A C 1
ATOM 691 O O . TRP A 1 92 ? -3.670 11.336 85.355 1.00 46.64 92 TRP A O 1
ATOM 702 N N . THR A 1 93 ? -2.358 9.846 86.465 1.00 46.64 93 THR A N 1
ATOM 703 C CA . THR A 1 93 ? -3.421 9.038 87.044 1.00 46.34 93 THR A CA 1
ATOM 704 C C . THR A 1 93 ? -3.017 8.749 88.483 1.00 46.86 93 THR A C 1
ATOM 705 O O . THR A 1 93 ? -1.852 8.965 88.856 1.00 46.34 93 THR A O 1
ATOM 709 N N . PRO A 1 94 ? -3.970 8.249 89.301 1.00 47.37 94 PRO A N 1
ATOM 710 C CA . PRO A 1 94 ? -3.684 7.826 90.677 1.00 47.33 94 PRO A CA 1
ATOM 711 C C . PRO A 1 94 ? -2.607 6.750 90.793 1.00 47.42 94 PRO A C 1
ATOM 712 O O . PRO A 1 94 ? -2.088 6.545 91.887 1.00 48.21 94 PRO A O 1
ATOM 716 N N . LEU A 1 95 ? -2.282 6.077 89.684 1.00 46.63 95 LEU A N 1
ATOM 717 C CA . LEU A 1 95 ? -1.257 5.008 89.650 1.00 46.29 95 LEU A CA 1
ATOM 718 C C . LEU A 1 95 ? 0.087 5.488 89.084 1.00 45.38 95 LEU A C 1
ATOM 719 O O . LEU A 1 95 ? 1.056 4.722 89.043 1.00 45.00 95 LEU A O 1
ATOM 724 N N . TYR A 1 96 ? 0.125 6.733 88.594 1.00 44.12 96 TYR A N 1
ATOM 725 C CA . TYR A 1 96 ? 1.348 7.290 88.004 1.00 42.91 96 TYR A CA 1
ATOM 726 C C . TYR A 1 96 ? 2.391 7.568 89.111 1.00 42.17 96 TYR A C 1
ATOM 727 O O . TYR A 1 96 ? 2.036 7.925 90.228 1.00 42.20 96 TYR A O 1
ATOM 736 N N . SER A 1 97 ? 3.667 7.392 88.793 1.00 41.71 97 SER A N 1
ATOM 737 C CA . SER A 1 97 ? 4.751 7.548 89.771 1.00 40.76 97 SER A CA 1
ATOM 738 C C . SER A 1 97 ? 5.320 8.969 89.802 1.00 40.68 97 SER A C 1
ATOM 739 O O . SER A 1 97 ? 5.614 9.559 88.738 1.00 41.18 97 SER A O 1
ATOM 742 N N . LEU A 1 98 ? 5.502 9.517 91.012 1.00 39.03 98 LEU A N 1
ATOM 743 C CA . LEU A 1 98 ? 6.161 10.826 91.170 1.00 37.78 98 LEU A CA 1
ATOM 744 C C . LEU A 1 98 ? 7.542 10.891 90.494 1.00 36.75 98 LEU A C 1
ATOM 745 O O . LEU A 1 98 ? 7.911 11.926 89.942 1.00 36.36 98 LEU A O 1
ATOM 750 N N . VAL A 1 99 ? 8.308 9.802 90.562 1.00 35.74 99 VAL A N 1
ATOM 751 C CA . VAL A 1 99 ? 9.636 9.741 89.906 1.00 35.25 99 VAL A CA 1
ATOM 752 C C . VAL A 1 99 ? 9.492 9.876 88.370 1.00 35.93 99 VAL A C 1
ATOM 753 O O . VAL A 1 99 ? 10.328 10.505 87.706 1.00 35.85 99 VAL A O 1
ATOM 757 N N . ASN A 1 100 ? 8.407 9.319 87.832 1.00 35.71 100 ASN A N 1
ATOM 758 C CA . ASN A 1 100 ? 8.195 9.294 86.392 1.00 35.81 100 ASN A CA 1
ATOM 759 C C . ASN A 1 100 ? 7.788 10.678 85.848 1.00 36.01 100 ASN A C 1
ATOM 760 O O . ASN A 1 100 ? 8.072 11.010 84.687 1.00 36.52 100 ASN A O 1
ATOM 765 N N . VAL A 1 101 ? 7.183 11.500 86.702 1.00 35.36 101 VAL A N 1
ATOM 766 C CA . VAL A 1 101 ? 7.024 12.913 86.391 1.00 34.77 101 VAL A CA 1
ATOM 767 C C . VAL A 1 101 ? 8.367 13.472 85.939 1.00 34.98 101 VAL A C 1
ATOM 768 O O . VAL A 1 101 ? 8.441 14.156 84.918 1.00 35.63 101 VAL A O 1
ATOM 772 N N . PHE A 1 102 ? 9.434 13.165 86.675 1.00 34.47 102 PHE A N 1
ATOM 773 C CA . PHE A 1 102 ? 10.763 13.702 86.321 1.00 34.66 102 PHE A CA 1
ATOM 774 C C . PHE A 1 102 ? 11.520 12.858 85.325 1.00 34.45 102 PHE A C 1
ATOM 775 O O . PHE A 1 102 ? 12.277 13.387 84.542 1.00 34.93 102 PHE A O 1
ATOM 783 N N . GLU A 1 103 ? 11.298 11.543 85.338 1.00 34.77 103 GLU A N 1
ATOM 784 C CA . GLU A 1 103 ? 12.055 10.620 84.469 1.00 34.34 103 GLU A CA 1
ATOM 785 C C . GLU A 1 103 ? 11.435 10.455 83.095 1.00 34.08 103 GLU A C 1
ATOM 786 O O . GLU A 1 103 ? 12.146 10.187 82.130 1.00 34.35 103 GLU A O 1
ATOM 792 N N . VAL A 1 104 ? 10.116 10.618 83.016 1.00 33.93 104 VAL A N 1
ATOM 793 C CA . VAL A 1 104 ? 9.372 10.345 81.794 1.00 34.65 104 VAL A CA 1
ATOM 794 C C . VAL A 1 104 ? 8.489 11.526 81.310 1.00 3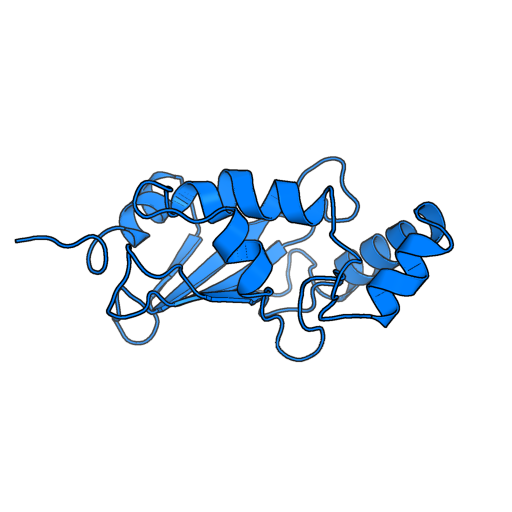5.29 104 VAL A C 1
ATOM 795 O O . VAL A 1 104 ? 8.620 11.981 80.185 1.00 35.60 104 VAL A O 1
ATOM 799 N N . PHE A 1 105 ? 7.590 11.998 82.156 1.00 36.16 105 PHE A N 1
ATOM 800 C CA . PHE A 1 105 ? 6.636 13.021 81.752 1.00 37.28 105 PHE A CA 1
ATOM 801 C C . PHE A 1 105 ? 7.321 14.282 81.233 1.00 38.09 105 PHE A C 1
ATOM 802 O O . PHE A 1 105 ? 7.127 14.645 80.076 1.00 38.72 105 PHE A O 1
ATOM 810 N N . LEU A 1 106 ? 8.144 14.920 82.071 1.00 38.66 106 LEU A N 1
ATOM 811 C CA . LEU A 1 106 ? 8.793 16.185 81.712 1.00 39.65 106 LEU A CA 1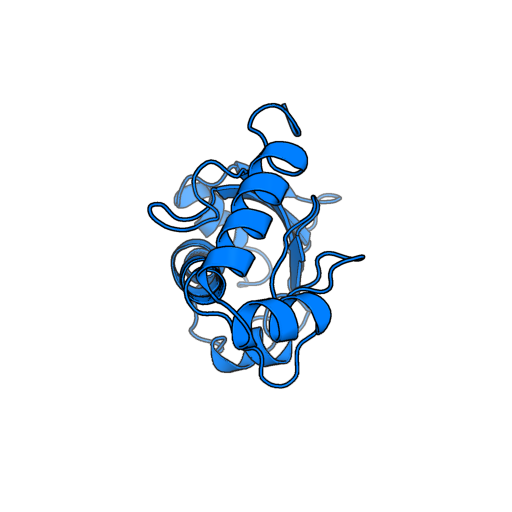
ATOM 812 C C . LEU A 1 106 ? 9.777 16.119 80.514 1.00 40.14 106 LEU A C 1
ATOM 813 O O . LEU A 1 106 ? 9.747 17.000 79.655 1.00 39.95 106 LEU A O 1
ATOM 818 N N . PRO A 1 107 ? 10.686 15.121 80.484 1.00 40.49 107 PRO A N 1
ATOM 819 C CA . PRO A 1 107 ? 11.514 14.983 79.259 1.00 40.95 107 PRO A CA 1
ATOM 820 C C . PRO A 1 107 ? 10.693 14.792 77.982 1.00 41.71 107 PRO A C 1
ATOM 821 O O . PRO A 1 107 ? 11.062 15.302 76.949 1.00 41.67 107 PRO A O 1
ATOM 825 N N . GLN A 1 108 ? 9.590 14.052 78.068 1.00 43.36 108 GLN A N 1
ATOM 826 C CA . GLN A 1 108 ? 8.690 13.838 76.936 1.00 44.23 108 GLN A CA 1
ATOM 827 C C . GLN A 1 108 ? 8.105 15.164 76.509 1.00 44.55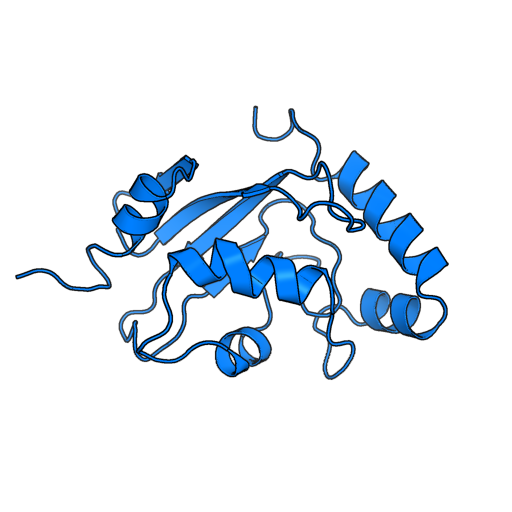 108 GLN A C 1
ATOM 828 O O . GLN A 1 108 ? 8.199 15.556 75.332 1.00 45.05 108 GLN A O 1
ATOM 834 N N . LEU A 1 109 ? 7.510 15.854 77.481 1.00 44.62 109 LEU A N 1
ATOM 835 C CA . LEU A 1 109 ? 6.871 17.137 77.267 1.00 44.41 109 LEU A CA 1
ATOM 836 C C . LEU A 1 109 ? 7.823 18.150 76.654 1.00 44.81 109 LEU A C 1
ATOM 837 O O . LEU A 1 109 ? 7.460 18.828 75.712 1.00 44.64 109 LEU A O 1
ATOM 842 N N . LEU A 1 110 ? 9.044 18.231 77.169 1.00 45.55 110 LEU A N 1
ATOM 843 C CA . LEU A 1 110 ? 10.024 19.166 76.631 1.00 47.30 110 LEU A CA 1
ATOM 844 C C . LEU A 1 110 ? 10.502 18.794 75.218 1.00 49.00 110 LEU A C 1
ATOM 845 O O . LEU A 1 110 ? 10.892 19.657 74.438 1.00 48.66 110 LEU A O 1
ATOM 850 N N . THR A 1 111 ? 10.453 17.506 74.895 1.00 51.59 111 THR A N 1
ATOM 851 C CA . THR A 1 111 ? 10.830 17.033 73.563 1.00 53.38 111 THR A CA 1
ATOM 852 C C . THR A 1 111 ? 9.699 17.265 72.547 1.00 54.85 111 THR A C 1
ATOM 853 O O . THR A 1 111 ? 9.968 17.630 71.412 1.00 55.14 111 THR A O 1
ATOM 857 N N . TYR A 1 112 ? 8.446 17.069 72.972 1.00 56.37 112 TYR A N 1
ATOM 858 C CA . TYR A 1 112 ? 7.300 17.223 72.087 1.00 57.99 112 TYR A CA 1
ATOM 859 C C . TYR A 1 112 ? 6.226 18.090 72.718 1.00 59.33 112 TYR A C 1
ATOM 860 O O . TYR A 1 112 ? 5.291 17.570 73.342 1.00 59.25 112 TYR A O 1
ATOM 869 N N . PRO A 1 113 ? 6.364 19.427 72.567 1.00 60.63 113 PRO A N 1
ATOM 870 C CA . PRO A 1 113 ? 5.452 20.424 73.115 1.00 62.00 113 PRO A CA 1
ATOM 871 C C . PRO A 1 113 ? 4.048 20.340 72.545 1.00 63.74 113 PRO A C 1
ATOM 872 O O . PRO A 1 113 ? 3.833 19.752 71.482 1.00 64.02 113 PRO A O 1
ATOM 876 N N . ASN A 1 114 ? 3.096 20.949 73.237 1.00 65.78 114 ASN A N 1
ATOM 877 C CA . ASN A 1 114 ? 1.762 21.119 72.669 1.00 67.53 114 ASN A CA 1
ATOM 878 C C . ASN A 1 114 ? 1.318 22.592 72.486 1.00 68.18 114 ASN A C 1
ATOM 879 O O . ASN A 1 114 ? 0.696 23.177 73.392 1.00 68.32 114 ASN A O 1
ATOM 884 N N . PRO A 1 115 ? 1.611 23.179 71.292 1.00 68.58 115 PRO A N 1
ATOM 885 C CA . PRO A 1 115 ? 1.133 24.513 70.913 1.00 68.44 115 PRO A CA 1
ATOM 886 C C . PRO A 1 115 ? -0.404 24.636 70.821 1.00 68.59 115 PRO A C 1
ATOM 887 O O . PRO A 1 115 ? -0.906 25.696 70.424 1.00 68.82 115 PRO A O 1
ATOM 891 N N . SER A 1 116 ? -1.132 23.561 71.162 1.00 68.29 116 SER A N 1
ATOM 892 C CA . SER A 1 116 ? -2.580 23.639 71.434 1.00 67.60 116 SER A CA 1
ATOM 893 C C . SER A 1 116 ? -2.857 24.179 72.859 1.00 67.21 116 SER A C 1
ATOM 894 O O . SER A 1 116 ? -2.303 23.669 73.852 1.00 67.63 116 SER A O 1
ATOM 896 N N . ASP A 1 117 ? -3.721 25.202 72.943 1.00 65.67 117 ASP A N 1
ATOM 897 C CA . ASP A 1 117 ? -4.001 25.941 74.198 1.00 63.51 117 ASP A CA 1
ATOM 898 C C . ASP A 1 117 ? -2.730 26.251 75.032 1.00 61.67 117 ASP A C 1
ATOM 899 O O . ASP A 1 117 ? -2.613 25.817 76.177 1.00 62.04 117 ASP A O 1
ATOM 901 N N . PRO A 1 118 ? -1.787 27.029 74.455 1.00 59.46 118 PRO A N 1
ATOM 902 C CA . PRO A 1 118 ? -0.509 27.279 75.121 1.00 57.02 118 PRO A CA 1
ATOM 903 C C . PRO A 1 118 ? -0.594 28.289 76.265 1.00 54.96 118 PRO A C 1
ATOM 904 O O . PRO A 1 118 ? -1.422 29.202 76.248 1.00 54.96 118 PRO A O 1
ATOM 908 N N . LEU A 1 119 ? 0.264 28.103 77.260 1.00 52.14 119 LEU A N 1
ATOM 909 C CA . LEU A 1 119 ? 0.393 29.024 78.363 1.00 48.97 119 LEU A CA 1
ATOM 910 C C . LEU A 1 119 ? 1.395 30.090 77.936 1.00 47.35 119 LEU A C 1
ATOM 911 O O . LEU A 1 119 ? 1.382 31.236 78.420 1.00 46.56 119 LEU A O 1
ATOM 916 N N . ASN A 1 120 ? 2.285 29.686 77.039 1.00 45.00 120 ASN A N 1
ATOM 917 C CA . ASN A 1 120 ? 3.165 30.605 76.376 1.00 43.76 120 ASN A CA 1
ATOM 918 C C . ASN A 1 120 ? 2.870 30.599 74.873 1.00 43.31 120 ASN A C 1
ATOM 919 O O . ASN A 1 120 ? 3.382 29.736 74.141 1.00 43.26 120 ASN A O 1
ATOM 924 N N . SER A 1 121 ? 2.034 31.543 74.411 1.00 42.80 121 SER A N 1
ATOM 925 C CA . SER A 1 121 ? 1.639 31.566 72.979 1.00 42.60 121 SER A CA 1
ATOM 926 C C . SER A 1 121 ? 2.698 32.083 72.027 1.00 41.79 121 SER A C 1
ATOM 927 O O . SER A 1 121 ? 2.694 31.718 70.848 1.00 42.18 121 SER A O 1
ATOM 930 N N . ASP A 1 122 ? 3.594 32.933 72.516 1.00 41.59 122 ASP A N 1
ATOM 931 C CA . ASP A 1 122 ? 4.743 33.365 71.706 1.00 42.22 122 ASP A CA 1
ATOM 932 C C . ASP A 1 122 ? 5.637 32.179 71.330 1.00 42.12 122 ASP A C 1
ATOM 933 O O . ASP A 1 122 ? 6.118 32.087 70.198 1.00 42.31 122 ASP A O 1
ATOM 938 N N . ALA A 1 123 ? 5.844 31.275 72.290 1.00 41.86 123 ALA A N 1
ATOM 939 C CA . ALA A 1 123 ? 6.657 30.078 72.081 1.00 40.85 123 ALA A CA 1
ATOM 940 C C . ALA A 1 123 ? 5.942 29.129 71.132 1.00 40.44 123 ALA A C 1
ATOM 941 O O . ALA A 1 123 ? 6.549 28.606 70.224 1.00 40.52 123 ALA A O 1
ATOM 943 N N . ALA A 1 124 ? 4.635 28.949 71.339 1.00 40.12 124 ALA A N 1
ATOM 944 C CA . ALA A 1 124 ? 3.781 28.170 70.438 1.00 40.25 124 ALA A CA 1
ATOM 945 C C . ALA A 1 124 ? 3.829 28.678 68.988 1.00 40.50 124 ALA A C 1
ATOM 946 O O . ALA A 1 124 ? 4.017 27.891 68.060 1.00 40.32 124 ALA A O 1
ATOM 948 N N . SER A 1 125 ? 3.647 29.992 68.806 1.00 40.96 125 SER A N 1
ATOM 949 C CA . SER A 1 125 ? 3.753 30.614 67.482 1.00 41.08 125 SER A CA 1
ATOM 950 C C . SER A 1 125 ? 5.113 30.394 66.852 1.00 40.87 125 SER A C 1
ATOM 951 O O . SER A 1 125 ? 5.199 29.850 65.746 1.00 41.25 125 SER A O 1
ATOM 954 N N . LEU A 1 126 ? 6.176 30.803 67.548 1.00 40.07 126 LEU A N 1
ATOM 955 C CA . LEU A 1 126 ? 7.528 30.595 67.038 1.00 39.95 126 LEU A CA 1
ATOM 956 C C . LEU A 1 126 ? 7.766 29.142 66.599 1.00 40.29 126 LEU A C 1
ATOM 957 O O . LEU A 1 126 ? 8.248 28.909 65.494 1.00 40.24 126 LEU A O 1
ATOM 962 N N . LEU A 1 127 ? 7.396 28.183 67.455 1.00 40.45 127 LEU A N 1
ATOM 963 C CA . LEU A 1 127 ? 7.508 26.745 67.136 1.00 41.06 127 LEU A CA 1
ATOM 964 C C . LEU A 1 127 ? 6.691 26.328 65.890 1.00 42.46 127 LEU A C 1
ATOM 965 O O . LEU A 1 127 ? 7.185 25.588 65.053 1.00 42.07 127 LEU A O 1
ATOM 970 N N . MET A 1 128 ? 5.450 26.799 65.790 1.00 44.04 128 MET A N 1
ATOM 971 C CA . MET A 1 128 ? 4.619 26.577 64.597 1.00 47.43 128 MET A CA 1
ATOM 972 C C . MET A 1 128 ? 5.284 27.123 63.316 1.00 46.47 128 MET A C 1
ATOM 973 O O . MET A 1 128 ? 5.384 26.415 62.311 1.00 47.27 128 MET A O 1
ATOM 978 N N . LYS A 1 129 ? 5.756 28.367 63.371 1.00 46.02 129 LYS A N 1
ATOM 979 C CA . LYS A 1 129 ? 6.413 29.011 62.223 1.00 45.40 129 LYS A CA 1
ATOM 980 C C . LYS A 1 129 ? 7.690 28.313 61.742 1.00 45.22 129 LYS A C 1
ATOM 981 O O . LYS A 1 129 ? 7.839 28.062 60.554 1.00 46.10 129 LYS A O 1
ATOM 987 N N . ASP A 1 130 ? 8.612 28.025 62.649 1.00 44.73 130 ASP A N 1
ATOM 988 C CA . ASP A 1 130 ? 9.878 27.393 62.279 1.00 44.71 130 ASP A CA 1
ATOM 989 C C . ASP A 1 130 ? 10.531 26.712 63.485 1.00 44.79 130 ASP A C 1
ATOM 990 O O . ASP A 1 130 ? 11.149 27.366 64.333 1.00 44.68 130 ASP A O 1
ATOM 995 N N . LYS A 1 131 ? 10.381 25.393 63.532 1.00 44.62 131 LYS A N 1
ATOM 996 C CA . LYS A 1 131 ? 10.892 24.564 64.600 1.00 45.14 131 LYS A CA 1
ATOM 997 C C . LYS A 1 131 ? 12.388 24.767 64.867 1.00 44.89 131 LYS A C 1
ATOM 998 O O . LYS A 1 131 ? 12.810 24.794 66.019 1.00 44.76 131 LYS A O 1
ATOM 1004 N N . ASN A 1 132 ? 13.181 24.916 63.806 1.00 44.81 132 ASN A N 1
ATOM 1005 C CA . ASN A 1 132 ? 14.625 25.141 63.953 1.00 45.14 132 ASN A CA 1
ATOM 1006 C C . ASN A 1 132 ? 14.973 26.501 64.542 1.00 43.87 132 ASN A C 1
ATOM 1007 O O . ASN A 1 132 ? 15.828 26.602 65.403 1.00 43.69 132 ASN A O 1
ATOM 1012 N N . ILE A 1 133 ? 14.335 27.552 64.040 1.00 43.38 133 ILE A N 1
ATOM 1013 C CA . ILE A 1 133 ? 14.517 28.879 64.613 1.00 42.64 133 ILE A CA 1
ATOM 1014 C C . ILE A 1 133 ? 14.100 28.873 66.095 1.00 42.48 133 ILE A C 1
ATOM 1015 O O . ILE A 1 133 ? 14.845 29.366 66.955 1.00 41.75 133 ILE A O 1
ATOM 1020 N N . TYR A 1 134 ? 12.941 28.270 66.381 1.00 41.94 134 TYR A N 1
ATOM 1021 C CA . TYR A 1 134 ? 12.470 28.086 67.747 1.00 41.95 134 TYR A CA 1
ATOM 1022 C C . TYR A 1 134 ? 13.499 27.413 68.641 1.00 42.48 134 TYR A C 1
ATOM 1023 O O . TYR A 1 134 ? 13.793 27.912 69.723 1.00 43.39 134 TYR A O 1
ATOM 1032 N N . GLU A 1 135 ? 14.066 26.299 68.185 1.00 42.45 135 GLU A N 1
ATOM 1033 C CA . GLU A 1 135 ? 15.027 25.549 68.989 1.00 43.10 135 GLU A CA 1
ATOM 1034 C C . GLU A 1 135 ? 16.350 26.255 69.167 1.00 42.23 135 GLU A C 1
ATOM 1035 O O . GLU A 1 135 ? 17.054 26.005 70.133 1.00 42.28 135 GLU A O 1
ATOM 1041 N N . GLU A 1 136 ? 16.673 27.168 68.259 1.00 41.97 136 GLU A N 1
ATOM 1042 C CA . GLU A 1 136 ? 17.866 28.016 68.420 1.00 42.31 136 GLU A CA 1
ATOM 1043 C C . GLU A 1 136 ? 17.666 29.025 69.545 1.00 40.92 136 GLU A C 1
ATOM 1044 O O . GLU A 1 136 ? 18.642 29.451 70.189 1.00 40.76 136 GLU A O 1
ATOM 1050 N N . LYS A 1 137 ? 16.405 29.411 69.757 1.00 39.45 137 LYS A N 1
ATOM 1051 C CA . LYS A 1 137 ? 16.036 30.303 70.839 1.00 39.20 137 LYS A CA 1
ATOM 1052 C C . LYS A 1 137 ? 16.170 29.587 72.186 1.00 39.26 137 LYS A C 1
ATOM 1053 O O . LYS A 1 137 ? 16.844 30.083 73.104 1.00 39.21 137 LYS A O 1
ATOM 1059 N N . VAL A 1 138 ? 15.505 28.437 72.290 1.00 39.41 138 VAL A N 1
ATOM 1060 C CA . VAL A 1 138 ? 15.580 27.577 73.468 1.00 39.72 138 VAL A CA 1
ATOM 1061 C C . VAL A 1 138 ? 17.047 27.371 73.871 1.00 40.03 138 VAL A C 1
ATOM 1062 O O . VAL A 1 138 ? 17.425 27.642 75.014 1.00 39.92 138 VAL A O 1
ATOM 1066 N N . LYS A 1 139 ? 17.884 26.952 72.922 1.00 40.73 139 LYS A N 1
ATOM 1067 C CA . LYS A 1 139 ? 19.317 26.733 73.213 1.00 40.86 139 LYS A CA 1
ATOM 1068 C C . LYS A 1 139 ? 20.002 27.944 73.856 1.00 40.51 139 LYS A C 1
ATOM 1069 O O . LYS A 1 139 ? 20.798 27.791 74.780 1.00 40.62 139 LYS A O 1
ATOM 1075 N N . GLU A 1 140 ? 19.688 29.144 73.376 1.00 40.71 140 GLU A N 1
ATOM 1076 C CA . GLU A 1 140 ? 20.251 30.368 73.975 1.00 41.09 140 GLU A CA 1
ATOM 1077 C C . GLU A 1 140 ? 19.657 30.711 75.313 1.00 40.75 140 GLU A C 1
ATOM 1078 O O . GLU A 1 140 ? 20.380 31.137 76.206 1.00 41.23 140 GLU A O 1
ATOM 1084 N N . TYR A 1 141 ? 18.341 30.537 75.442 1.00 40.86 141 TYR A N 1
ATOM 1085 C CA . TYR A 1 141 ? 17.652 30.631 76.730 1.00 41.32 141 TYR A CA 1
ATOM 1086 C C . TYR A 1 141 ? 18.232 29.681 77.764 1.00 41.74 141 TYR A C 1
ATOM 1087 O O . TYR A 1 141 ? 18.328 30.034 78.933 1.00 42.09 141 TYR A O 1
ATOM 1096 N N . VAL A 1 142 ? 18.563 28.457 77.340 1.00 41.66 142 VAL A N 1
ATOM 1097 C CA . VAL A 1 142 ? 19.164 27.462 78.229 1.00 42.15 142 VAL A CA 1
ATOM 1098 C C . VAL A 1 142 ? 20.556 27.926 78.727 1.00 42.78 142 VAL A C 1
ATOM 1099 O O . VAL A 1 142 ? 20.834 27.875 79.927 1.00 42.90 142 VAL A O 1
ATOM 1103 N N . LYS A 1 143 ? 21.409 28.379 77.804 1.00 43.15 143 LYS A N 1
ATOM 1104 C CA . LYS A 1 143 ? 22.711 28.974 78.140 1.00 43.82 143 LYS A CA 1
ATOM 1105 C C . LYS A 1 143 ? 22.577 30.125 79.133 1.00 43.89 143 LYS A C 1
ATOM 1106 O O . LYS A 1 143 ? 23.430 30.317 80.008 1.00 44.03 143 LYS A O 1
ATOM 1112 N N . LEU A 1 144 ? 21.531 30.919 78.966 1.00 43.31 144 LEU A N 1
ATOM 1113 C CA . LEU A 1 144 ? 21.439 32.185 79.665 1.00 43.73 144 LEU A CA 1
ATOM 1114 C C . LEU A 1 144 ? 20.828 32.009 81.052 1.00 43.43 144 LEU A C 1
ATOM 1115 O O . LEU A 1 144 ? 21.316 32.570 82.030 1.00 42.91 144 LEU A O 1
ATOM 1120 N N . TYR A 1 145 ? 19.763 31.213 81.118 1.00 43.37 145 TYR A N 1
ATOM 1121 C CA . TYR A 1 145 ? 18.889 31.166 82.278 1.00 43.71 145 TYR A CA 1
ATOM 1122 C C . TYR A 1 145 ? 18.920 29.830 83.049 1.00 44.08 145 TYR A C 1
ATOM 1123 O O . TYR A 1 145 ? 18.204 29.681 84.037 1.00 44.02 145 TYR A O 1
ATOM 1132 N N . ALA A 1 146 ? 19.733 28.874 82.586 1.00 44.23 146 ALA A N 1
ATOM 1133 C CA . ALA A 1 146 ? 19.763 27.523 83.139 1.00 45.08 146 ALA A CA 1
ATOM 1134 C C . ALA A 1 146 ? 21.150 26.893 83.088 1.00 46.25 146 ALA A C 1
ATOM 1135 O O . ALA A 1 146 ? 21.279 25.682 82.959 1.00 46.07 146 ALA A O 1
ATOM 1137 N N . SER A 1 147 ? 22.187 27.717 83.207 1.00 48.46 147 SER A N 1
ATOM 1138 C CA . SER A 1 147 ? 23.561 27.222 83.225 1.00 50.66 147 SER A CA 1
ATOM 1139 C C . SER A 1 147 ? 23.894 26.510 84.532 1.00 51.72 147 SER A C 1
ATOM 1140 O O . SER A 1 147 ? 23.218 26.709 85.552 1.00 51.23 147 SER A O 1
ATOM 1143 N N . LYS A 1 148 ? 24.943 25.686 84.478 1.00 53.76 148 LYS A N 1
ATOM 1144 C CA . LYS A 1 148 ? 25.390 24.852 85.601 1.00 55.82 148 LYS A CA 1
ATOM 1145 C C . LYS A 1 148 ? 25.422 25.604 86.941 1.00 57.01 148 LYS A C 1
ATOM 1146 O O . LYS A 1 148 ? 24.754 25.211 87.915 1.00 56.89 148 LYS A O 1
ATOM 1148 N N . ASP A 1 149 ? 26.160 26.712 86.950 1.00 58.43 149 ASP A N 1
ATOM 1149 C CA . ASP A 1 149 ? 26.500 27.451 88.168 1.00 59.76 149 ASP A CA 1
ATOM 1150 C C . ASP A 1 149 ? 25.332 28.185 88.836 1.00 59.42 149 ASP A C 1
ATOM 1151 O O . ASP A 1 149 ? 25.433 28.568 90.005 1.00 59.53 149 ASP A O 1
ATOM 1156 N N . LEU A 1 150 ? 24.240 28.397 88.102 1.00 59.05 150 LEU A N 1
ATOM 1157 C CA . LEU A 1 150 ? 23.153 29.268 88.577 1.00 58.44 150 LEU A CA 1
ATOM 1158 C C . LEU A 1 150 ? 22.708 28.992 90.027 1.00 58.44 150 LEU A C 1
ATOM 1159 O O . LEU A 1 150 ? 22.569 29.928 90.833 1.00 58.03 150 LEU A O 1
ATOM 1164 N N . TRP A 1 151 ? 22.472 27.720 90.353 1.00 57.97 151 TRP A N 1
ATOM 1165 C C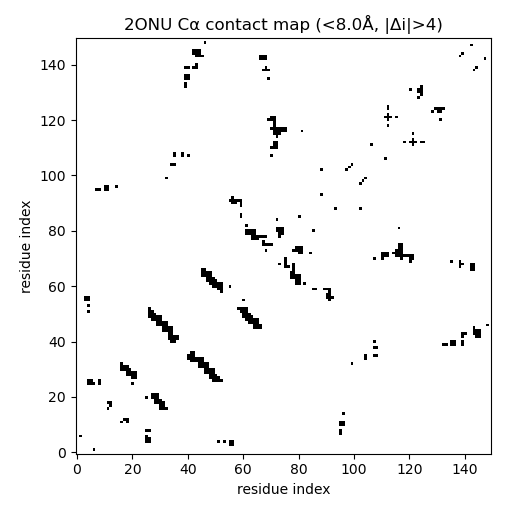A . TRP A 1 151 ? 22.011 27.369 91.697 1.00 58.00 151 TRP A CA 1
ATOM 1166 C C . TRP A 1 151 ? 23.184 26.900 92.592 1.00 58.89 151 TRP A C 1
ATOM 1167 O O . TRP A 1 151 ? 22.985 26.564 93.762 1.00 58.92 151 TRP A O 1
ATOM 1178 N N . GLU A 1 152 ? 24.395 26.919 92.008 1.00 59.89 152 GLU A N 1
ATOM 1179 C CA . GLU A 1 152 ? 25.694 26.588 92.654 1.00 60.50 152 GLU A CA 1
ATOM 1180 C C . GLU A 1 152 ? 26.145 25.152 92.390 1.00 61.09 152 GLU A C 1
ATOM 1181 O O . GLU A 1 152 ? 26.835 24.886 91.392 1.00 61.50 152 GLU A O 1
#

InterPro domains:
  IPR000608 Ubiquitin-conjugating (UBC), catalytic core domain [PF00179] (16-144)
  IPR000608 Ubiquitin-conjugating (UBC), catalytic core domain [PS50127] (2-150)
  IPR016135 Ubiquitin-conjugating enzyme/RWD-like [G3DSA:3.10.110.10] (5-155)
  IPR016135 Ubiquitin-conjugating enzyme/RWD-like [SSF54495] (16-155)
  IPR023313 Ubiquitin-conjugating enzyme, active site [PS00183] (75-91)

Sequence (150 aa):
SLTRKQCDFTKLIMAGYDLELNNGSTQDFDVMFHGPNGTAYEGGIWKVHVTLPDDYPFASPSIGFMNKLLHPNVDEASGSVCLDVINQTWTPLYSLVNVFEVFLPQLLTYPNPSDPLNSDAASLLMKDKNIYEEKVKEYVKLYASKDLWE

Radius of gyration: 15.29 Å; Cα contacts (8 Å, |Δi|>4): 261; chains: 1; bounding box: 33×30×47 Å

Organism: Plasmodium falciparum (isolate 3D7) (NCBI:txid36329)